Protein AF-A0A5C6UEQ5-F1 (afdb_monomer_lite)

Radius of gyration: 15.91 Å; chains: 1; bounding box: 35×48×36 Å

pLDDT: mean 75.98, std 19.44, range [30.33, 96.31]

Structure (mmCIF, N/CA/C/O backbone):
data_AF-A0A5C6UEQ5-F1
#
_entry.id   AF-A0A5C6UEQ5-F1
#
loop_
_atom_site.group_PDB
_atom_site.id
_atom_site.type_symbol
_atom_site.label_atom_id
_atom_site.label_alt_id
_atom_site.label_comp_id
_atom_site.label_asym_id
_atom_site.label_entity_id
_atom_site.label_seq_id
_atom_site.pdbx_PDB_ins_code
_atom_site.Cartn_x
_atom_site.Cartn_y
_atom_site.Cartn_z
_atom_site.occupancy
_atom_site.B_iso_or_equiv
_atom_site.auth_seq_id
_atom_site.auth_comp_id
_atom_site.auth_asym_id
_atom_site.auth_atom_id
_atom_site.pdbx_PDB_model_num
ATOM 1 N N . MET A 1 1 ? -0.862 21.320 -1.917 1.00 50.19 1 MET A N 1
ATOM 2 C CA . MET A 1 1 ? -2.286 20.929 -1.844 1.00 50.19 1 MET A CA 1
ATOM 3 C C . MET A 1 1 ? -2.268 19.505 -1.308 1.00 50.19 1 MET A C 1
ATOM 5 O O . MET A 1 1 ? -1.708 18.658 -1.981 1.00 50.19 1 MET A O 1
ATOM 9 N N . GLY A 1 2 ? -2.639 19.287 -0.043 1.00 57.28 2 GLY A N 1
ATOM 10 C CA . GLY A 1 2 ? -2.461 17.989 0.630 1.00 57.28 2 GLY A CA 1
ATOM 11 C C . GLY A 1 2 ? -3.634 17.038 0.393 1.00 57.28 2 GLY A C 1
ATOM 12 O O . GLY A 1 2 ? -4.676 17.464 -0.096 1.00 57.28 2 GLY A O 1
ATOM 13 N N . ILE A 1 3 ? -3.468 15.765 0.760 1.00 65.19 3 ILE A N 1
ATOM 14 C CA . ILE A 1 3 ? -4.585 14.816 0.848 1.00 65.19 3 ILE A CA 1
ATOM 15 C C . ILE A 1 3 ? -5.446 15.215 2.049 1.00 65.19 3 ILE A C 1
ATOM 17 O O . ILE A 1 3 ? -4.947 15.281 3.173 1.00 65.19 3 ILE A O 1
ATOM 21 N N . GLU A 1 4 ? -6.725 15.502 1.819 1.00 75.44 4 GLU A N 1
ATOM 22 C CA . GLU A 1 4 ? -7.653 15.823 2.903 1.00 75.44 4 GLU A CA 1
ATOM 23 C C . GLU A 1 4 ? -7.919 14.590 3.786 1.00 75.44 4 GLU A C 1
ATOM 25 O O . GLU A 1 4 ? -7.875 13.459 3.292 1.00 75.44 4 GLU A O 1
ATOM 30 N N . PRO A 1 5 ? -8.240 14.756 5.083 1.00 67.81 5 PRO A N 1
ATOM 31 C CA . PRO A 1 5 ? -8.475 13.629 5.990 1.00 67.81 5 PRO A CA 1
ATOM 32 C C . PRO A 1 5 ? -9.491 12.602 5.461 1.00 67.81 5 PRO A C 1
ATOM 34 O O . PRO A 1 5 ? -9.281 11.398 5.587 1.00 67.81 5 PRO A O 1
ATOM 37 N N . THR A 1 6 ? -10.541 13.065 4.780 1.00 81.81 6 THR A N 1
ATOM 38 C CA . THR A 1 6 ? -11.559 12.215 4.139 1.00 81.81 6 THR A CA 1
ATOM 39 C C . THR A 1 6 ? -11.002 11.394 2.973 1.00 81.81 6 THR A C 1
ATOM 41 O O . THR A 1 6 ? -11.412 10.256 2.754 1.00 81.81 6 THR A O 1
ATOM 44 N N . GLN A 1 7 ? -10.030 11.928 2.232 1.00 86.75 7 GLN A N 1
ATOM 45 C CA . GLN A 1 7 ? -9.358 11.211 1.150 1.00 86.75 7 GLN A CA 1
ATOM 46 C C . GLN A 1 7 ? -8.410 10.143 1.706 1.00 86.75 7 GLN A C 1
ATOM 48 O O . GLN A 1 7 ? -8.350 9.042 1.159 1.00 86.75 7 GLN A O 1
ATOM 53 N N . ALA A 1 8 ? -7.722 10.428 2.816 1.00 88.50 8 ALA A N 1
ATOM 54 C CA . ALA A 1 8 ? -6.860 9.453 3.478 1.00 88.50 8 ALA A CA 1
ATOM 55 C C . ALA A 1 8 ? -7.646 8.227 3.970 1.00 88.50 8 ALA A C 1
ATOM 57 O O . ALA A 1 8 ? -7.189 7.095 3.812 1.00 88.50 8 ALA A O 1
ATOM 58 N N . GLU A 1 9 ? -8.856 8.438 4.490 1.00 90.88 9 GLU A N 1
ATOM 59 C CA . GLU A 1 9 ? -9.758 7.361 4.913 1.00 90.88 9 GLU A CA 1
ATOM 60 C C . GLU A 1 9 ? -10.263 6.516 3.739 1.00 90.88 9 GLU A C 1
ATOM 62 O O . GLU A 1 9 ? -10.270 5.287 3.816 1.00 90.88 9 GLU A O 1
ATOM 67 N N . VAL A 1 10 ? -10.620 7.148 2.616 1.00 93.06 10 VAL A N 1
ATOM 68 C CA . VAL A 1 10 ? -11.019 6.417 1.404 1.00 93.06 10 VAL A CA 1
ATOM 69 C C . VAL A 1 10 ? -9.861 5.579 0.864 1.00 93.06 10 VAL A C 1
ATOM 71 O O . VAL A 1 10 ? -10.062 4.420 0.499 1.00 93.06 10 VAL A O 1
ATOM 74 N N . ILE A 1 11 ? -8.645 6.131 0.819 1.00 92.94 11 ILE A N 1
ATOM 75 C CA . ILE A 1 11 ? -7.459 5.389 0.373 1.00 92.94 11 ILE A CA 1
ATOM 76 C C . ILE A 1 11 ? -7.189 4.214 1.320 1.00 92.94 11 ILE A C 1
ATOM 78 O O . ILE A 1 11 ? -6.957 3.100 0.847 1.00 92.94 11 ILE A O 1
ATOM 82 N N . ALA A 1 12 ? -7.289 4.430 2.634 1.00 93.88 12 ALA A N 1
ATOM 83 C CA . ALA A 1 12 ? -7.135 3.382 3.635 1.00 93.88 12 ALA A CA 1
ATOM 84 C C . ALA A 1 12 ? -8.135 2.226 3.431 1.00 93.88 12 ALA A C 1
ATOM 86 O O . ALA A 1 12 ? -7.710 1.076 3.340 1.00 93.88 12 ALA A O 1
ATOM 87 N N . ASP A 1 13 ? -9.429 2.510 3.239 1.00 94.81 13 ASP A N 1
ATOM 88 C CA . ASP A 1 13 ? -10.445 1.476 2.969 1.00 94.81 13 ASP A CA 1
ATOM 89 C C . ASP A 1 13 ? -10.126 0.656 1.703 1.00 94.81 13 ASP A C 1
ATOM 91 O O . ASP A 1 13 ? -10.244 -0.576 1.675 1.00 94.81 13 ASP A O 1
ATOM 95 N N . ARG A 1 14 ? -9.673 1.322 0.633 1.00 95.06 14 ARG A N 1
ATOM 96 C CA . ARG A 1 14 ? -9.293 0.641 -0.616 1.00 95.06 14 ARG A CA 1
ATOM 97 C C . ARG A 1 14 ? -8.049 -0.225 -0.438 1.00 95.06 14 ARG A C 1
ATOM 99 O O . ARG A 1 14 ? -8.041 -1.362 -0.914 1.00 95.06 14 ARG A O 1
ATOM 106 N N . LEU A 1 15 ? -7.043 0.262 0.285 1.00 96.31 15 LEU A N 1
ATOM 107 C CA . LEU A 1 15 ? -5.875 -0.531 0.673 1.00 96.31 15 LEU A CA 1
ATOM 108 C C . LEU A 1 15 ? -6.281 -1.726 1.545 1.00 96.31 15 LEU A C 1
ATOM 110 O O . LEU A 1 15 ? -5.676 -2.790 1.431 1.00 96.31 15 LEU A O 1
ATOM 114 N N . GLY A 1 16 ? -7.335 -1.600 2.358 1.00 95.38 16 GLY A N 1
ATOM 115 C CA . GLY A 1 16 ? -7.812 -2.677 3.228 1.00 95.38 16 GLY A CA 1
ATOM 116 C C . GLY A 1 16 ? -8.331 -3.855 2.413 1.00 95.38 16 GLY A C 1
ATOM 117 O O . GLY A 1 16 ? -7.991 -5.013 2.664 1.00 95.38 16 GLY A O 1
ATOM 118 N N . LYS A 1 17 ? -9.078 -3.561 1.344 1.00 95.69 17 LYS A N 1
ATOM 119 C CA . LYS A 1 17 ? -9.551 -4.567 0.378 1.00 95.69 17 LYS A CA 1
ATOM 120 C C . LYS A 1 17 ? -8.390 -5.292 -0.306 1.00 95.69 17 LYS A C 1
ATOM 122 O O . LYS A 1 17 ? -8.443 -6.512 -0.473 1.00 95.69 17 LYS A O 1
ATOM 127 N N . LEU A 1 18 ? -7.333 -4.560 -0.662 1.00 95.38 18 LEU A N 1
ATOM 128 C CA . LEU A 1 18 ? -6.114 -5.139 -1.230 1.00 95.38 18 LEU A CA 1
ATOM 129 C C . LEU A 1 18 ? -5.394 -6.038 -0.221 1.00 95.38 18 LEU A C 1
ATOM 131 O O . LEU A 1 18 ? -5.062 -7.174 -0.555 1.00 95.38 18 LEU A O 1
ATOM 135 N N . PHE A 1 19 ? -5.225 -5.577 1.019 1.00 95.00 19 PHE A N 1
ATOM 136 C CA . PHE A 1 19 ? -4.623 -6.356 2.099 1.00 95.00 19 PHE A CA 1
ATOM 137 C C . PHE A 1 19 ? -5.339 -7.697 2.296 1.00 95.00 19 PHE A C 1
ATOM 139 O O . PHE A 1 19 ? -4.702 -8.752 2.238 1.00 95.00 19 PHE A O 1
ATOM 146 N N . HIS A 1 20 ? -6.665 -7.682 2.461 1.00 94.44 20 HIS A N 1
ATOM 147 C CA . HIS A 1 20 ? -7.436 -8.910 2.658 1.00 94.44 20 HIS A CA 1
ATOM 148 C C . HIS A 1 20 ? -7.286 -9.868 1.477 1.00 94.44 20 HIS A C 1
ATOM 150 O O . HIS A 1 20 ? -7.037 -11.057 1.675 1.00 94.44 20 HIS A O 1
ATOM 156 N N . ARG A 1 21 ? -7.348 -9.351 0.243 1.00 93.69 21 ARG A N 1
ATOM 157 C CA . ARG A 1 21 ? -7.152 -10.174 -0.952 1.00 93.69 21 ARG A CA 1
ATOM 158 C C . ARG A 1 21 ? -5.745 -10.774 -1.015 1.00 93.69 21 ARG A C 1
ATOM 160 O O . ARG A 1 21 ? -5.614 -11.946 -1.366 1.00 93.69 21 ARG A O 1
ATOM 167 N N . ALA A 1 22 ? -4.714 -10.008 -0.663 1.00 89.44 22 ALA A N 1
ATOM 168 C CA . ALA 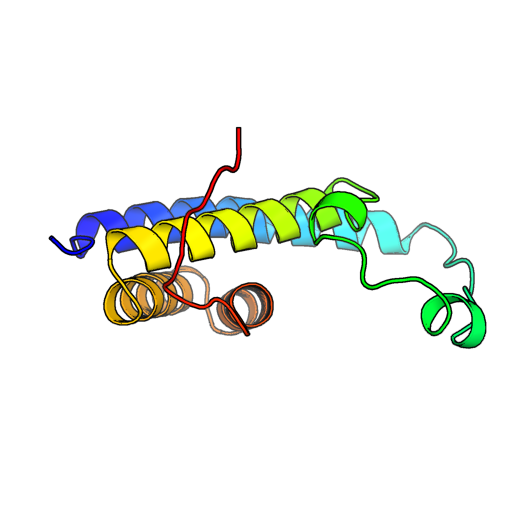A 1 22 ? -3.336 -10.488 -0.619 1.00 89.44 22 ALA A CA 1
ATOM 169 C C . ALA A 1 22 ? -3.156 -11.606 0.414 1.00 89.44 22 ALA A C 1
ATOM 171 O O . ALA A 1 22 ? -2.478 -12.587 0.119 1.00 89.44 22 ALA A O 1
ATOM 172 N N . MET A 1 23 ? -3.770 -11.488 1.595 1.00 91.75 23 MET A N 1
ATOM 173 C CA . MET A 1 23 ? -3.717 -12.539 2.616 1.00 91.75 23 MET A CA 1
ATOM 174 C C . MET A 1 23 ? -4.423 -13.812 2.137 1.00 91.75 23 MET A C 1
ATOM 176 O O . MET A 1 23 ? -3.807 -14.871 2.140 1.00 91.75 23 MET A O 1
ATOM 180 N N . THR A 1 24 ? -5.638 -13.706 1.581 1.00 92.56 24 THR A N 1
ATOM 181 C CA . THR A 1 24 ? -6.358 -14.867 1.024 1.00 92.56 24 THR A CA 1
ATOM 182 C C . THR A 1 24 ? -5.555 -15.597 -0.056 1.00 92.56 24 THR A C 1
ATOM 184 O O . THR A 1 24 ? -5.528 -16.823 -0.089 1.00 92.56 24 THR A O 1
ATOM 187 N N . LEU A 1 25 ? -4.890 -14.861 -0.953 1.00 88.06 25 LEU A N 1
ATOM 188 C CA . LEU A 1 25 ? -4.073 -15.466 -2.009 1.00 88.06 25 LEU A CA 1
ATOM 189 C C . LEU A 1 25 ? -2.813 -16.153 -1.466 1.00 88.06 25 LEU A C 1
ATOM 191 O O . LEU A 1 25 ? -2.365 -17.136 -2.050 1.00 88.06 25 LEU A O 1
ATOM 195 N N . ARG A 1 26 ? -2.232 -15.645 -0.375 1.00 84.75 26 ARG A N 1
ATOM 196 C CA . ARG A 1 26 ? -1.073 -16.266 0.283 1.00 84.75 26 ARG A CA 1
ATOM 197 C C . ARG A 1 26 ? -1.469 -17.536 1.023 1.00 84.75 26 ARG A C 1
ATOM 199 O O . ARG 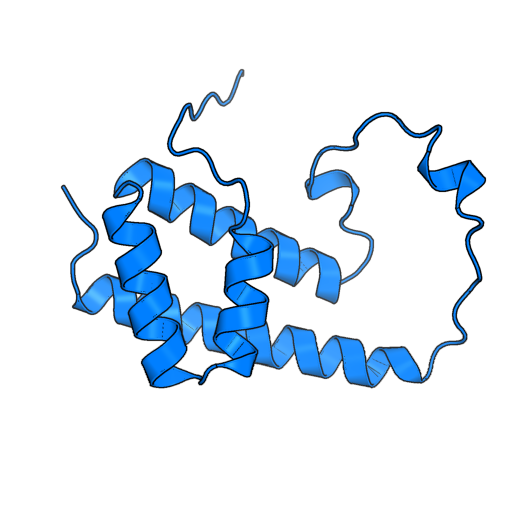A 1 26 ? -0.787 -18.541 0.863 1.00 84.75 26 ARG A O 1
ATOM 206 N N . ASP A 1 27 ? -2.592 -17.506 1.733 1.00 83.81 27 ASP A N 1
ATOM 207 C CA . ASP A 1 27 ? -3.133 -18.674 2.436 1.00 83.81 27 ASP A CA 1
ATOM 208 C C . ASP A 1 27 ? -3.535 -19.783 1.444 1.00 83.81 27 ASP A C 1
ATOM 210 O O . ASP A 1 27 ? -3.332 -20.967 1.697 1.00 83.81 27 ASP A O 1
ATOM 214 N N . ALA A 1 28 ? -4.022 -19.415 0.253 1.00 77.69 28 ALA A N 1
ATOM 215 C CA . ALA A 1 28 ? -4.285 -20.373 -0.824 1.00 77.69 28 ALA A CA 1
ATOM 216 C C . ALA A 1 28 ? -3.000 -20.958 -1.450 1.00 77.69 28 ALA A C 1
ATOM 218 O O . ALA A 1 28 ? -3.029 -22.041 -2.029 1.00 77.69 28 ALA A O 1
ATOM 219 N N . LYS A 1 29 ? -1.864 -20.253 -1.358 1.00 65.75 29 LYS A N 1
ATOM 220 C CA . LYS A 1 29 ? -0.571 -20.680 -1.917 1.00 65.75 29 LYS A CA 1
ATOM 221 C C . LYS A 1 29 ? 0.241 -21.574 -0.991 1.00 65.75 29 LYS A C 1
ATOM 223 O O . LYS A 1 29 ? 1.100 -22.295 -1.491 1.00 65.75 29 LYS A O 1
ATOM 228 N N . THR A 1 30 ? -0.015 -21.561 0.317 1.00 58.59 30 THR A N 1
ATOM 229 C CA . THR A 1 30 ? 0.637 -22.483 1.264 1.00 58.59 30 THR A CA 1
ATOM 230 C C . THR A 1 30 ? 0.353 -23.964 0.975 1.00 58.59 30 THR A C 1
ATOM 232 O O . THR A 1 30 ? 1.069 -24.813 1.493 1.00 58.59 30 THR A O 1
ATOM 235 N N . ASP A 1 31 ? -0.595 -24.268 0.081 1.00 51.88 31 ASP A N 1
ATOM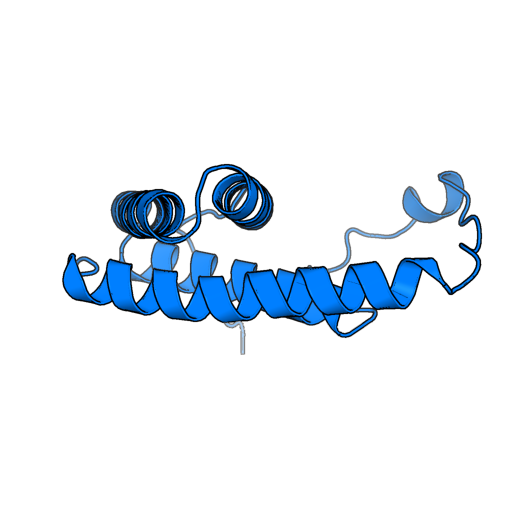 236 C CA . ASP A 1 31 ? -0.861 -25.613 -0.455 1.00 51.88 31 ASP A CA 1
ATOM 237 C C . ASP A 1 31 ? 0.013 -25.999 -1.672 1.00 51.88 31 ASP A C 1
ATOM 239 O O . ASP A 1 31 ? -0.085 -27.106 -2.197 1.00 51.88 31 ASP A O 1
ATOM 243 N N . THR A 1 32 ? 0.884 -25.103 -2.153 1.00 46.81 32 THR A N 1
ATOM 244 C CA . THR A 1 32 ? 1.806 -25.381 -3.269 1.00 46.81 32 THR A CA 1
ATOM 245 C C . THR A 1 32 ? 3.225 -25.607 -2.735 1.00 46.81 32 THR A C 1
ATOM 247 O O . THR A 1 32 ? 3.746 -24.735 -2.036 1.00 46.81 32 THR A O 1
ATOM 250 N N . PRO A 1 33 ? 3.902 -26.729 -3.055 1.00 38.25 33 PRO A N 1
ATOM 251 C CA . PRO A 1 33 ? 5.245 -26.995 -2.550 1.00 38.25 33 PRO A CA 1
ATOM 252 C C . PRO A 1 33 ? 6.217 -25.893 -2.986 1.00 38.25 33 PRO A C 1
ATOM 254 O O . PRO A 1 33 ? 6.399 -25.625 -4.176 1.00 38.25 33 PRO A O 1
ATOM 257 N N . LEU A 1 34 ? 6.849 -25.255 -1.999 1.00 45.66 34 LEU A N 1
ATOM 258 C CA . LEU A 1 34 ? 7.884 -24.247 -2.203 1.00 45.66 34 LEU A CA 1
ATOM 259 C C . LEU A 1 34 ? 9.060 -24.867 -2.971 1.00 45.66 34 LEU A C 1
ATOM 261 O O . LEU A 1 34 ? 9.777 -25.722 -2.451 1.00 45.66 34 LEU A O 1
ATOM 265 N N . ARG A 1 35 ? 9.298 -24.412 -4.205 1.00 47.12 35 ARG A N 1
ATOM 266 C CA . ARG A 1 35 ? 10.575 -24.657 -4.883 1.00 47.12 35 ARG A CA 1
ATOM 267 C C . ARG A 1 35 ? 11.645 -23.817 -4.191 1.00 47.12 35 ARG A C 1
ATOM 269 O O . ARG A 1 35 ? 11.583 -22.591 -4.213 1.00 47.12 35 ARG A O 1
ATOM 276 N N . VAL A 1 36 ? 12.619 -24.485 -3.581 1.00 41.56 36 VAL A N 1
ATOM 277 C CA . VAL A 1 36 ? 13.787 -23.846 -2.967 1.00 41.56 36 VAL A CA 1
ATOM 278 C C . VAL A 1 36 ? 14.649 -23.236 -4.074 1.00 41.56 36 VAL A C 1
ATOM 280 O O . VAL A 1 36 ? 15.408 -23.937 -4.741 1.00 41.56 36 VAL A O 1
ATOM 283 N N . VAL A 1 37 ? 14.515 -21.928 -4.284 1.00 49.22 37 VAL A N 1
ATOM 284 C CA . VAL A 1 37 ? 15.441 -21.146 -5.111 1.00 49.22 37 VAL A CA 1
ATOM 285 C C . VAL A 1 3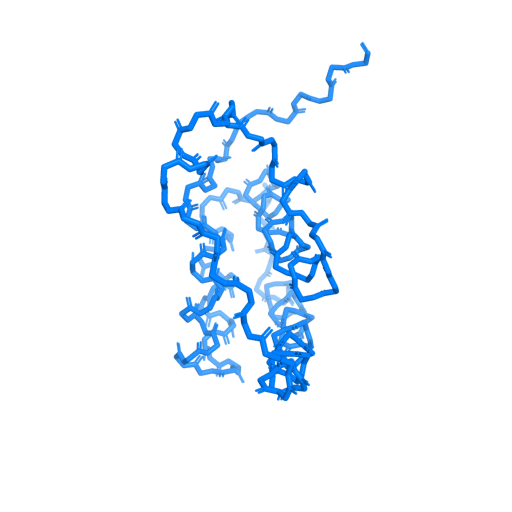7 ? 16.645 -20.798 -4.239 1.00 49.22 37 VAL A C 1
ATOM 287 O O . VAL A 1 37 ? 16.493 -20.201 -3.173 1.00 49.22 37 VAL A O 1
ATOM 290 N N . HIS A 1 38 ? 17.838 -21.222 -4.653 1.00 37.53 38 HIS A N 1
ATOM 291 C CA . HIS A 1 38 ? 19.066 -20.997 -3.894 1.00 37.53 38 HIS A CA 1
ATOM 292 C C . HIS A 1 38 ? 19.425 -19.502 -3.864 1.00 37.53 38 HIS A C 1
ATOM 294 O O . HIS A 1 38 ? 19.381 -18.815 -4.883 1.00 37.53 38 HIS A O 1
ATOM 300 N N . ALA A 1 39 ? 19.836 -19.002 -2.694 1.00 39.88 39 ALA A N 1
ATOM 301 C CA . ALA A 1 39 ? 20.183 -17.593 -2.468 1.00 39.88 39 ALA A CA 1
ATOM 302 C C . ALA A 1 39 ? 21.296 -17.062 -3.399 1.00 39.88 39 ALA A C 1
ATOM 304 O O . ALA A 1 39 ? 21.351 -15.866 -3.679 1.00 39.88 39 ALA A O 1
ATOM 305 N N . SER A 1 40 ? 22.148 -17.946 -3.928 1.00 38.25 40 SER A N 1
ATOM 306 C CA . SER A 1 40 ? 23.188 -17.617 -4.909 1.00 38.25 40 SER A CA 1
ATOM 307 C C . SER A 1 40 ? 22.634 -17.140 -6.259 1.00 38.25 40 SER A C 1
ATOM 309 O O . SER A 1 40 ? 23.263 -16.303 -6.900 1.00 38.25 40 SER A O 1
ATOM 311 N N . GLU A 1 41 ? 21.447 -17.595 -6.676 1.00 47.16 41 GLU A N 1
ATOM 312 C CA . GLU A 1 41 ? 20.808 -17.161 -7.930 1.00 47.16 41 GLU A CA 1
ATOM 313 C C . GLU A 1 41 ? 20.137 -15.784 -7.813 1.00 47.16 41 GLU A C 1
ATOM 315 O O . GLU A 1 41 ? 19.946 -15.095 -8.816 1.00 47.16 41 GLU A O 1
ATOM 320 N N . LEU A 1 42 ? 19.782 -15.364 -6.594 1.00 47.47 42 LEU A N 1
ATOM 321 C CA . LEU A 1 42 ? 19.164 -14.061 -6.327 1.00 47.47 42 LEU A CA 1
ATOM 322 C C . LEU A 1 42 ? 20.195 -12.925 -6.308 1.00 47.47 42 LEU A C 1
ATOM 324 O O . LEU A 1 42 ? 19.872 -11.810 -6.706 1.00 47.47 42 LEU A O 1
ATOM 328 N N . LEU A 1 43 ? 21.431 -13.215 -5.890 1.00 45.09 43 LEU A N 1
ATOM 329 C CA . LEU A 1 43 ? 22.511 -12.231 -5.743 1.00 45.09 43 LEU A CA 1
ATOM 330 C C . LEU A 1 43 ? 23.194 -11.845 -7.067 1.00 45.09 43 LEU A C 1
ATOM 332 O O . LEU A 1 43 ? 23.866 -10.821 -7.119 1.00 45.09 43 LEU A O 1
ATOM 336 N N . GLN A 1 44 ? 23.024 -12.634 -8.135 1.00 46.94 44 GLN A N 1
ATOM 337 C CA . GLN A 1 44 ? 23.597 -12.345 -9.461 1.00 46.94 44 GLN A CA 1
ATOM 338 C C . GLN A 1 44 ? 22.628 -11.643 -10.418 1.00 46.94 44 GLN A C 1
ATOM 340 O O . GLN A 1 44 ? 22.994 -11.325 -11.551 1.00 46.94 44 GLN A O 1
ATOM 345 N N . ARG A 1 45 ? 21.379 -11.411 -10.004 1.00 46.22 45 ARG A N 1
ATOM 346 C CA . ARG A 1 45 ? 20.405 -10.735 -10.859 1.00 46.22 45 ARG A CA 1
ATOM 347 C C . ARG A 1 45 ? 20.576 -9.222 -10.716 1.00 46.22 45 ARG A C 1
ATOM 349 O O . ARG A 1 45 ? 20.625 -8.742 -9.584 1.00 46.22 45 ARG A O 1
ATOM 356 N N . PRO A 1 46 ? 20.638 -8.460 -11.825 1.00 45.88 46 PRO A N 1
ATOM 357 C CA . PRO A 1 46 ? 20.540 -7.007 -11.743 1.00 45.88 46 PRO A CA 1
ATOM 358 C C . PRO A 1 46 ? 19.280 -6.650 -10.952 1.00 45.88 46 PRO A C 1
ATOM 360 O O . PRO A 1 46 ? 18.289 -7.385 -11.030 1.00 45.88 46 PRO A O 1
ATOM 363 N N . MET A 1 47 ? 19.327 -5.568 -10.163 1.00 48.00 47 MET A N 1
ATOM 364 C CA . MET A 1 47 ? 18.155 -5.063 -9.443 1.00 48.00 47 MET A CA 1
ATOM 365 C C . MET A 1 47 ? 17.027 -4.841 -10.448 1.00 48.00 47 MET A C 1
ATOM 367 O O . MET A 1 47 ? 16.987 -3.839 -11.155 1.00 48.00 47 MET A O 1
ATOM 371 N N . ARG A 1 48 ? 16.135 -5.824 -10.526 1.00 54.88 48 ARG A N 1
ATOM 372 C CA . ARG A 1 48 ? 14.933 -5.771 -11.337 1.00 54.88 48 ARG A CA 1
ATOM 373 C C . ARG A 1 48 ? 14.062 -4.640 -10.816 1.00 54.88 48 ARG A C 1
ATOM 375 O O . ARG A 1 48 ? 13.936 -4.458 -9.599 1.00 54.88 48 ARG A O 1
ATOM 382 N N . SER A 1 49 ? 13.451 -3.902 -11.732 1.00 66.69 49 SER A N 1
ATOM 383 C CA . SER A 1 49 ? 12.388 -2.960 -11.393 1.00 66.69 49 SER A CA 1
ATOM 384 C C . SER A 1 49 ? 11.321 -3.673 -10.544 1.00 66.69 49 SER A C 1
ATOM 386 O O . SER A 1 49 ? 11.133 -4.889 -10.641 1.00 66.69 49 SER A O 1
ATOM 388 N N . ARG A 1 50 ? 10.603 -2.949 -9.672 1.00 69.38 50 ARG A N 1
ATOM 389 C CA . ARG A 1 50 ? 9.580 -3.577 -8.809 1.00 69.38 50 ARG A CA 1
ATOM 390 C C . ARG A 1 50 ? 8.493 -4.307 -9.622 1.00 69.38 50 ARG A C 1
ATOM 392 O O . ARG A 1 50 ? 7.968 -5.302 -9.134 1.00 69.38 50 ARG A O 1
ATOM 399 N N . LEU A 1 51 ? 8.216 -3.866 -10.854 1.00 74.88 51 LEU A N 1
ATOM 400 C CA . LEU A 1 51 ? 7.284 -4.521 -11.778 1.00 74.88 51 LEU A CA 1
ATOM 401 C C . LEU A 1 51 ? 7.789 -5.895 -12.252 1.00 74.88 51 LEU A C 1
ATOM 403 O O . LEU A 1 51 ? 7.029 -6.853 -12.295 1.00 74.88 51 LEU A O 1
ATOM 407 N N . GLU A 1 52 ? 9.084 -6.029 -12.530 1.00 70.50 52 GLU A N 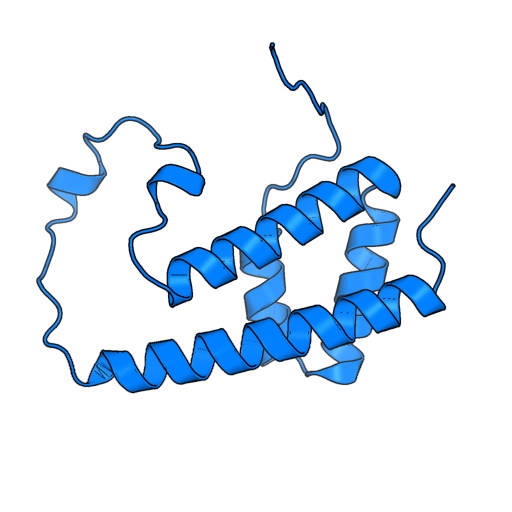1
ATOM 408 C CA . GLU A 1 52 ? 9.719 -7.297 -12.930 1.00 70.50 52 GLU A CA 1
ATOM 409 C C . GLU A 1 52 ? 9.820 -8.330 -11.787 1.00 70.50 52 GLU A C 1
ATOM 411 O O . GLU A 1 52 ? 10.349 -9.428 -11.983 1.00 70.50 52 GLU A O 1
ATOM 416 N N . ARG A 1 53 ? 9.355 -7.974 -10.582 1.00 70.88 53 ARG A N 1
ATOM 417 C CA . ARG A 1 53 ? 9.186 -8.873 -9.428 1.00 70.88 53 ARG A CA 1
ATOM 418 C C . ARG A 1 53 ? 7.735 -9.343 -9.253 1.00 70.88 53 ARG A C 1
ATOM 420 O O . ARG A 1 53 ? 7.435 -10.012 -8.265 1.00 70.88 53 ARG A O 1
ATOM 427 N N . VAL A 1 54 ? 6.831 -8.949 -10.153 1.00 81.69 54 VAL A N 1
ATOM 428 C CA . VAL A 1 54 ? 5.442 -9.412 -10.159 1.00 81.69 54 VAL A CA 1
ATOM 429 C C . VAL A 1 54 ? 5.376 -10.758 -10.873 1.00 81.69 54 VAL A C 1
ATOM 431 O O . VAL A 1 54 ? 5.286 -10.831 -12.094 1.00 81.69 54 VAL A O 1
ATOM 434 N N . ASP A 1 55 ? 5.408 -11.827 -10.084 1.00 84.19 55 ASP A N 1
ATOM 435 C CA . ASP A 1 55 ? 5.399 -13.213 -10.567 1.00 84.19 55 ASP A CA 1
ATOM 436 C C . ASP A 1 55 ? 4.026 -13.888 -10.378 1.00 84.19 55 ASP A C 1
ATOM 438 O O . ASP A 1 55 ? 3.767 -14.982 -10.879 1.00 84.19 55 ASP A O 1
ATOM 442 N N . ASP A 1 56 ? 3.130 -13.254 -9.618 1.00 81.88 56 ASP A N 1
ATOM 443 C CA . ASP A 1 56 ? 1.813 -13.780 -9.274 1.00 81.88 56 ASP A CA 1
ATOM 444 C C . ASP A 1 56 ? 0.827 -12.687 -8.818 1.00 81.88 56 ASP A C 1
ATOM 446 O O . ASP A 1 56 ? 1.181 -11.524 -8.623 1.00 81.88 56 ASP A O 1
ATOM 450 N N . ALA A 1 57 ? -0.429 -13.070 -8.576 1.00 86.69 57 ALA A N 1
ATOM 451 C CA . ALA A 1 57 ? -1.465 -12.141 -8.131 1.00 86.69 57 ALA A CA 1
ATOM 452 C C . ALA A 1 57 ? -1.178 -11.467 -6.770 1.00 86.69 57 ALA A C 1
ATOM 454 O O . ALA A 1 57 ? -1.558 -10.314 -6.579 1.00 86.69 57 ALA A O 1
ATOM 455 N N . ALA A 1 58 ? -0.520 -12.142 -5.821 1.00 86.56 58 ALA A N 1
ATOM 456 C CA . ALA A 1 58 ? -0.224 -11.565 -4.506 1.00 86.56 58 ALA A CA 1
ATOM 457 C C . ALA A 1 58 ? 0.899 -10.517 -4.593 1.00 86.56 58 ALA A C 1
ATOM 459 O O . ALA A 1 58 ? 0.768 -9.428 -4.036 1.00 86.56 58 ALA A O 1
ATOM 460 N N . SER A 1 59 ? 1.960 -10.812 -5.345 1.00 83.81 59 SER A N 1
ATOM 461 C CA . SER A 1 59 ? 3.031 -9.867 -5.680 1.00 83.81 59 SER A CA 1
ATOM 462 C C . SER A 1 59 ? 2.520 -8.686 -6.516 1.00 83.81 59 SER A C 1
ATOM 464 O O . SER A 1 59 ? 2.960 -7.558 -6.309 1.00 83.81 59 SER A O 1
ATOM 466 N N . GLY A 1 60 ? 1.518 -8.897 -7.378 1.00 85.69 60 GLY A N 1
ATOM 467 C CA . GLY A 1 60 ? 0.844 -7.817 -8.104 1.00 85.69 60 GLY A CA 1
ATOM 468 C C . GLY A 1 60 ? 0.058 -6.875 -7.187 1.00 85.69 60 GLY A C 1
ATOM 469 O O . GLY A 1 60 ? 0.103 -5.660 -7.364 1.00 85.69 60 GLY A O 1
ATOM 470 N N . ILE A 1 61 ? -0.610 -7.406 -6.156 1.00 92.00 61 ILE A N 1
ATOM 471 C CA . ILE A 1 61 ? -1.287 -6.578 -5.143 1.00 92.00 61 ILE A CA 1
ATOM 472 C C . ILE A 1 61 ? -0.276 -5.800 -4.299 1.00 92.00 61 ILE A C 1
ATOM 474 O O . ILE A 1 61 ? -0.489 -4.622 -4.017 1.00 92.00 61 ILE A O 1
ATOM 478 N N . ASP A 1 62 ? 0.832 -6.435 -3.919 1.00 87.88 62 ASP A N 1
ATOM 479 C CA . ASP A 1 62 ? 1.914 -5.763 -3.201 1.00 87.88 62 ASP A CA 1
ATOM 480 C C . ASP A 1 62 ? 2.489 -4.593 -4.017 1.00 87.88 62 ASP A C 1
ATOM 482 O O . ASP A 1 62 ? 2.744 -3.518 -3.470 1.00 87.88 62 ASP A O 1
ATOM 486 N N . TYR A 1 63 ? 2.663 -4.793 -5.327 1.00 85.12 63 TYR A N 1
ATOM 487 C CA . TYR A 1 63 ? 3.101 -3.755 -6.256 1.00 85.12 63 TYR A CA 1
ATOM 488 C C . TYR A 1 63 ? 2.074 -2.619 -6.376 1.00 85.12 63 TYR A C 1
ATOM 490 O O . TYR A 1 63 ? 2.448 -1.450 -6.309 1.00 85.12 63 TYR A O 1
ATOM 498 N N . ALA A 1 64 ? 0.778 -2.937 -6.458 1.00 90.56 64 ALA A N 1
ATOM 499 C CA . ALA A 1 64 ? -0.284 -1.931 -6.485 1.00 90.56 64 ALA A CA 1
ATOM 500 C C . ALA A 1 64 ? -0.319 -1.077 -5.203 1.00 90.56 64 ALA A C 1
ATOM 502 O O . ALA A 1 64 ? -0.440 0.143 -5.282 1.00 90.56 64 ALA A O 1
ATOM 503 N N . ALA A 1 65 ? -0.169 -1.691 -4.023 1.00 91.38 65 ALA A N 1
ATOM 504 C CA . ALA A 1 65 ? -0.102 -0.958 -2.754 1.00 91.38 65 ALA A CA 1
ATOM 505 C C . ALA A 1 65 ? 1.103 -0.004 -2.704 1.00 91.38 65 ALA A C 1
ATOM 507 O O . ALA A 1 65 ? 0.990 1.112 -2.192 1.00 91.38 65 ALA A O 1
ATOM 508 N N . TRP A 1 66 ? 2.242 -0.422 -3.263 1.00 89.19 66 TRP A N 1
ATOM 509 C CA . TRP A 1 66 ? 3.408 0.445 -3.401 1.00 89.19 66 TRP A CA 1
ATOM 510 C C . TRP A 1 66 ? 3.151 1.626 -4.347 1.00 89.19 66 TRP A C 1
ATOM 512 O O . TRP A 1 66 ? 3.394 2.758 -3.944 1.00 89.19 66 TRP A O 1
ATOM 522 N N . LEU A 1 67 ? 2.594 1.386 -5.542 1.00 88.12 67 LEU A N 1
ATOM 523 C CA . LEU A 1 67 ? 2.253 2.445 -6.506 1.00 88.12 67 LEU A CA 1
ATOM 524 C C . LEU A 1 67 ? 1.278 3.479 -5.928 1.00 88.12 67 LEU A C 1
ATOM 526 O O . LEU A 1 67 ? 1.408 4.675 -6.185 1.00 88.12 67 LEU A O 1
ATOM 530 N N . ILE A 1 68 ? 0.304 3.032 -5.131 1.00 91.31 68 ILE A N 1
ATOM 531 C CA . ILE A 1 68 ? -0.602 3.935 -4.411 1.00 91.31 68 ILE A CA 1
ATOM 532 C C . ILE A 1 68 ? 0.198 4.820 -3.450 1.00 91.31 68 ILE A C 1
ATOM 534 O O . ILE A 1 68 ? -0.011 6.030 -3.431 1.00 91.31 68 ILE A O 1
ATOM 538 N N . GLY A 1 69 ? 1.128 4.239 -2.688 1.00 88.62 69 GLY A N 1
ATOM 539 C CA . GLY A 1 69 ? 2.007 4.995 -1.795 1.00 88.62 69 GLY A CA 1
ATOM 540 C C . GLY A 1 69 ? 2.856 6.021 -2.541 1.00 88.62 69 GLY A C 1
ATOM 541 O O . GLY A 1 69 ? 2.922 7.174 -2.132 1.00 88.62 69 GLY A O 1
ATOM 542 N N . GLU A 1 70 ? 3.453 5.634 -3.668 1.00 86.19 70 GLU A N 1
ATOM 543 C CA . GLU A 1 70 ? 4.256 6.536 -4.498 1.00 86.19 70 GLU A CA 1
ATOM 544 C C . GLU A 1 70 ? 3.404 7.698 -5.019 1.00 86.19 70 GLU A C 1
ATOM 546 O O . GLU A 1 70 ? 3.784 8.859 -4.897 1.00 86.19 70 GLU A O 1
ATOM 551 N N . THR A 1 71 ? 2.193 7.402 -5.494 1.00 87.19 71 THR A N 1
ATOM 552 C CA . THR A 1 71 ? 1.234 8.419 -5.945 1.00 87.19 71 THR A CA 1
ATOM 553 C C . THR A 1 71 ? 0.873 9.392 -4.818 1.00 87.19 71 THR A C 1
ATOM 555 O O . THR A 1 71 ? 0.855 10.606 -5.020 1.00 87.19 71 THR A O 1
ATOM 558 N N . VAL A 1 72 ? 0.615 8.876 -3.612 1.00 88.56 72 VAL A N 1
ATOM 559 C CA . VAL A 1 72 ? 0.328 9.690 -2.422 1.00 88.56 72 VAL A CA 1
ATOM 560 C C . VAL A 1 72 ? 1.518 10.582 -2.064 1.00 88.56 72 VAL A C 1
ATOM 562 O O . VAL A 1 72 ? 1.322 11.769 -1.805 1.00 88.56 72 VAL A O 1
ATOM 565 N N . ALA A 1 73 ? 2.737 10.042 -2.094 1.00 84.69 73 ALA A N 1
ATOM 566 C CA . ALA A 1 73 ? 3.963 10.780 -1.805 1.00 84.69 73 ALA A CA 1
ATOM 567 C C . ALA A 1 73 ? 4.218 11.897 -2.827 1.00 84.69 73 ALA A C 1
ATOM 569 O O . ALA A 1 73 ? 4.555 13.013 -2.448 1.00 84.69 73 ALA A O 1
ATOM 570 N N . VAL A 1 74 ? 4.001 11.632 -4.118 1.00 84.06 74 VAL A N 1
ATOM 571 C CA . VAL A 1 74 ? 4.175 12.626 -5.189 1.00 84.06 74 VAL A CA 1
ATOM 572 C C . VAL A 1 74 ? 3.172 13.774 -5.063 1.00 84.06 74 VAL A C 1
ATOM 574 O O . VAL A 1 74 ? 3.536 14.932 -5.250 1.00 84.06 74 VAL A O 1
ATOM 577 N N . ILE A 1 75 ? 1.910 13.477 -4.740 1.00 84.06 75 ILE A N 1
ATOM 578 C CA . ILE A 1 75 ? 0.850 14.496 -4.670 1.00 84.06 75 ILE A CA 1
ATOM 579 C C . ILE A 1 75 ? 0.902 15.273 -3.349 1.00 84.06 75 ILE A C 1
ATOM 581 O O . ILE A 1 75 ? 0.738 16.494 -3.336 1.00 84.06 75 ILE A O 1
ATOM 585 N N . GLY A 1 76 ? 1.077 14.567 -2.231 1.00 83.00 76 GLY A N 1
ATOM 586 C CA . GLY A 1 76 ? 0.878 15.106 -0.885 1.00 83.00 76 GLY A CA 1
ATOM 587 C C . GLY A 1 76 ? 2.111 15.088 0.020 1.00 83.00 76 GLY A C 1
ATOM 588 O O . GLY A 1 76 ? 2.028 15.603 1.137 1.00 83.00 76 GLY A O 1
ATOM 589 N N . GLY A 1 77 ? 3.232 14.524 -0.434 1.00 85.06 77 GLY A N 1
ATOM 590 C CA . GLY A 1 77 ? 4.458 14.369 0.349 1.00 85.06 77 GLY A CA 1
ATOM 591 C C . GLY A 1 77 ? 4.337 13.372 1.503 1.00 85.06 77 GLY A C 1
ATOM 592 O O . GLY A 1 77 ? 3.309 12.716 1.705 1.00 85.06 77 GLY A O 1
ATOM 593 N N . ASP A 1 78 ? 5.390 13.309 2.314 1.00 84.69 78 ASP A N 1
ATOM 594 C CA . ASP A 1 78 ? 5.469 12.449 3.501 1.00 84.69 78 ASP A CA 1
ATOM 595 C C . ASP A 1 78 ? 4.306 12.646 4.496 1.00 84.69 78 ASP A C 1
ATOM 597 O O . ASP A 1 78 ? 3.788 11.647 5.005 1.00 84.69 78 ASP A O 1
ATOM 601 N N . PRO A 1 79 ? 3.802 13.875 4.758 1.00 87.44 79 PRO A N 1
ATOM 602 C CA . PRO A 1 79 ? 2.656 14.052 5.649 1.00 87.44 79 PRO A CA 1
ATOM 603 C C . PRO A 1 79 ? 1.397 13.321 5.165 1.00 87.44 79 PRO A C 1
ATOM 605 O O . PRO A 1 79 ? 0.635 12.804 5.982 1.00 87.44 79 PRO A O 1
ATOM 608 N N . ALA A 1 80 ? 1.181 13.241 3.847 1.00 87.94 80 ALA A N 1
ATOM 609 C CA . ALA A 1 80 ? 0.047 12.519 3.284 1.00 87.94 80 ALA A CA 1
ATOM 610 C C . ALA A 1 80 ? 0.214 11.001 3.426 1.00 87.94 80 ALA A C 1
ATOM 612 O O . ALA A 1 80 ? -0.742 10.327 3.812 1.00 87.94 80 ALA A O 1
ATOM 613 N N . LEU A 1 81 ? 1.424 10.470 3.200 1.00 87.88 81 LEU A N 1
ATOM 614 C CA . LEU A 1 81 ? 1.734 9.059 3.459 1.00 87.88 81 LEU A CA 1
ATOM 615 C C . LEU A 1 81 ? 1.453 8.688 4.919 1.00 87.88 81 LEU A C 1
ATOM 617 O O . LEU A 1 81 ? 0.742 7.718 5.181 1.00 87.88 81 LEU A O 1
ATOM 621 N N . HIS A 1 82 ? 1.931 9.493 5.871 1.00 89.44 82 HIS A N 1
ATOM 622 C CA . HIS A 1 82 ? 1.664 9.273 7.294 1.00 89.44 82 HIS A CA 1
ATOM 623 C C . HIS A 1 82 ? 0.174 9.379 7.640 1.00 89.44 82 HIS A C 1
ATOM 625 O O . HIS A 1 82 ? -0.327 8.586 8.437 1.00 89.44 82 HIS A O 1
ATOM 631 N N . GLY A 1 83 ? -0.554 10.313 7.022 1.00 92.06 83 GLY A N 1
ATOM 632 C CA . GLY A 1 83 ? -1.999 10.448 7.196 1.00 92.06 83 GLY A CA 1
ATOM 633 C C . GLY A 1 83 ? -2.764 9.198 6.755 1.00 92.06 83 GLY A C 1
ATOM 634 O O . GLY A 1 83 ? -3.603 8.694 7.506 1.00 92.06 83 GLY A O 1
ATOM 635 N N . VAL A 1 84 ? -2.439 8.656 5.575 1.00 93.88 84 VAL A N 1
ATOM 636 C CA . VAL A 1 84 ? -3.043 7.408 5.083 1.00 93.88 84 VAL A CA 1
ATOM 637 C C . VAL A 1 84 ? -2.625 6.227 5.954 1.00 93.88 84 VAL A C 1
ATOM 639 O O . VAL A 1 84 ? -3.477 5.419 6.313 1.00 93.88 84 VAL A O 1
ATOM 642 N N . PHE A 1 85 ? -1.352 6.139 6.348 1.00 92.75 85 PHE A N 1
ATOM 643 C CA . PHE A 1 85 ? -0.865 5.074 7.225 1.00 92.75 85 PHE A CA 1
ATOM 644 C C . PHE A 1 85 ? -1.630 5.039 8.552 1.00 92.75 85 PHE A C 1
ATOM 646 O O . PHE A 1 85 ? -2.139 3.996 8.958 1.00 92.75 85 PHE A O 1
ATOM 653 N N . ALA A 1 86 ? -1.784 6.198 9.196 1.00 92.81 86 ALA A N 1
ATOM 654 C CA . ALA A 1 86 ? -2.513 6.318 10.450 1.00 92.81 86 ALA A CA 1
ATOM 655 C C . ALA A 1 86 ? -4.005 5.986 10.284 1.00 92.81 86 ALA A C 1
ATOM 657 O O . ALA A 1 86 ? -4.587 5.326 11.144 1.00 92.81 86 ALA A O 1
ATOM 658 N N . ALA A 1 87 ? -4.641 6.419 9.188 1.00 94.75 87 ALA A N 1
ATOM 659 C CA . ALA A 1 87 ? -6.025 6.050 8.883 1.00 94.75 87 ALA A CA 1
ATOM 660 C C . ALA A 1 87 ? -6.174 4.534 8.678 1.00 94.75 87 ALA A C 1
ATOM 662 O O . ALA A 1 87 ? -7.108 3.920 9.194 1.00 94.75 87 ALA A O 1
ATOM 663 N N . PHE A 1 88 ? -5.215 3.926 7.986 1.00 95.50 88 PHE A N 1
ATOM 664 C CA . PHE A 1 88 ? -5.177 2.498 7.722 1.00 95.50 88 PHE A CA 1
ATOM 665 C C . PHE A 1 88 ? -4.990 1.666 8.992 1.00 95.50 88 PHE A C 1
ATOM 667 O O . PHE A 1 88 ? -5.726 0.703 9.204 1.00 95.50 88 PHE A O 1
ATOM 674 N N . GLU A 1 89 ? -4.066 2.054 9.873 1.00 94.75 89 GLU A N 1
ATOM 675 C CA . GLU A 1 89 ? -3.880 1.388 11.162 1.00 94.75 89 GLU A CA 1
ATOM 676 C C . GLU A 1 89 ? -5.130 1.485 12.045 1.00 94.75 89 GLU A C 1
ATOM 678 O O . GLU A 1 89 ? -5.544 0.477 12.617 1.00 94.75 89 GLU A O 1
ATOM 683 N N . ARG A 1 90 ? -5.789 2.653 12.098 1.00 95.06 90 ARG A N 1
ATOM 684 C CA . ARG A 1 90 ? -7.056 2.810 12.834 1.00 95.06 90 ARG A CA 1
ATOM 685 C C . ARG A 1 90 ? -8.159 1.890 12.308 1.00 95.06 90 ARG A C 1
ATOM 687 O O . ARG A 1 90 ? -8.918 1.351 13.107 1.00 95.06 90 ARG A O 1
ATOM 694 N N . ALA A 1 91 ? -8.265 1.728 10.990 1.00 94.12 91 ALA A N 1
ATOM 695 C CA . ALA A 1 91 ? -9.345 0.969 10.359 1.00 94.12 91 ALA A CA 1
ATOM 696 C C . ALA A 1 91 ? -9.096 -0.550 10.315 1.00 94.12 91 ALA A C 1
ATOM 698 O O . ALA A 1 91 ? -10.044 -1.330 10.397 1.00 94.12 91 ALA A O 1
ATOM 699 N N . HIS A 1 92 ? -7.838 -0.980 10.175 1.00 93.31 92 HIS A N 1
ATOM 700 C CA . HIS A 1 92 ? -7.489 -2.375 9.869 1.00 93.31 92 HIS A CA 1
ATOM 701 C C . HIS A 1 92 ? -6.510 -3.017 10.868 1.00 93.31 92 HIS A C 1
ATOM 703 O O . HIS A 1 92 ? -6.230 -4.215 10.775 1.00 93.31 92 HIS A O 1
ATOM 709 N N . GLY A 1 93 ? -6.017 -2.253 11.846 1.00 92.81 93 GLY A N 1
ATOM 710 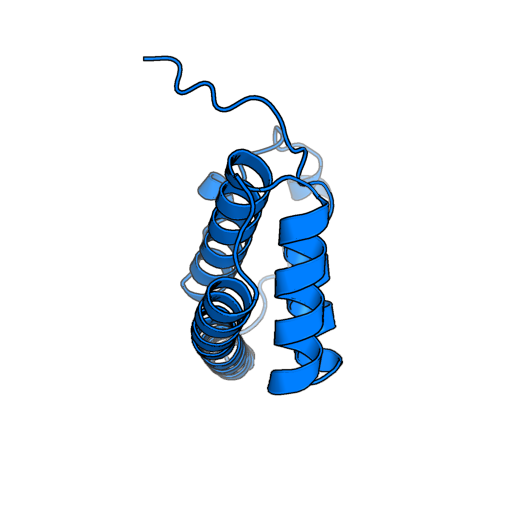C CA . GLY A 1 93 ? -5.149 -2.723 12.923 1.00 92.81 93 GLY A CA 1
ATOM 711 C C . GLY A 1 93 ? -3.678 -2.916 12.537 1.00 92.81 93 GLY A C 1
ATOM 712 O O . GLY A 1 93 ? -3.285 -2.891 11.369 1.00 92.81 93 GLY A O 1
ATOM 713 N N . THR A 1 94 ? -2.851 -3.167 13.555 1.00 89.88 94 THR A N 1
ATOM 714 C CA . THR A 1 94 ? -1.379 -3.140 13.470 1.00 89.88 94 THR A CA 1
ATOM 715 C C . THR A 1 94 ? -0.777 -4.179 12.518 1.00 89.88 94 THR A C 1
ATOM 717 O O . THR A 1 94 ? 0.248 -3.936 11.882 1.00 89.88 94 THR A O 1
ATOM 720 N N . ARG A 1 95 ? -1.402 -5.357 12.363 1.00 84.69 95 ARG A N 1
ATOM 721 C CA . ARG A 1 95 ? -0.914 -6.374 11.410 1.00 84.69 95 ARG A CA 1
ATOM 722 C C . ARG A 1 95 ? -1.045 -5.887 9.970 1.00 84.69 95 ARG A C 1
ATOM 724 O O . ARG A 1 95 ? -0.128 -6.083 9.174 1.00 84.69 95 ARG A O 1
ATOM 731 N N . ALA A 1 96 ? -2.187 -5.291 9.636 1.00 86.19 96 ALA A N 1
ATOM 732 C CA . ALA A 1 96 ? -2.395 -4.737 8.313 1.00 86.19 96 ALA A CA 1
ATOM 733 C C . ALA A 1 96 ? -1.421 -3.577 8.097 1.00 86.19 96 ALA A C 1
ATOM 735 O O . ALA A 1 96 ? -0.735 -3.552 7.075 1.00 86.19 96 ALA A O 1
ATOM 736 N N . SER A 1 97 ? -1.322 -2.642 9.050 1.00 86.00 97 SER A N 1
ATOM 737 C CA . SER A 1 97 ? -0.434 -1.483 8.906 1.00 86.00 97 SER A CA 1
ATOM 738 C C . SER A 1 97 ? 1.027 -1.897 8.740 1.00 86.00 97 SER A C 1
ATOM 740 O O . SER A 1 97 ? 1.699 -1.374 7.864 1.00 86.00 97 SER A O 1
ATOM 742 N N . SER A 1 98 ? 1.488 -2.936 9.437 1.00 86.88 98 SER A N 1
ATOM 743 C CA . SER A 1 98 ? 2.835 -3.495 9.242 1.00 86.88 98 SER A CA 1
ATOM 744 C C . SER A 1 98 ? 3.066 -4.030 7.819 1.00 86.88 98 SER A C 1
ATOM 746 O O . SER A 1 98 ? 4.149 -3.869 7.257 1.00 86.88 98 SER A O 1
ATOM 748 N N . TRP A 1 99 ? 2.052 -4.658 7.202 1.00 89.88 99 TRP A N 1
ATOM 749 C CA . TRP A 1 99 ? 2.132 -5.052 5.789 1.00 89.88 99 TRP A CA 1
ATOM 750 C C . TRP A 1 99 ? 2.254 -3.827 4.881 1.00 89.88 99 TRP A C 1
ATOM 752 O O . TRP A 1 99 ? 3.059 -3.857 3.951 1.00 89.88 99 TRP A O 1
ATOM 762 N N . LEU A 1 100 ? 1.491 -2.765 5.154 1.00 90.50 100 LEU A N 1
ATOM 763 C CA . LEU A 1 100 ? 1.505 -1.535 4.364 1.00 90.50 100 LEU A CA 1
ATOM 764 C C . LEU A 1 100 ? 2.839 -0.780 4.492 1.00 90.50 100 LEU A C 1
ATOM 766 O O . LEU A 1 100 ? 3.407 -0.386 3.475 1.00 90.50 100 LEU A O 1
ATOM 770 N N . ASP A 1 101 ? 3.373 -0.662 5.710 1.00 85.06 101 ASP A N 1
ATOM 771 C CA . ASP A 1 101 ? 4.662 -0.021 6.007 1.00 85.06 101 ASP A CA 1
ATOM 772 C C . ASP A 1 101 ? 5.793 -0.660 5.199 1.00 85.06 101 ASP A C 1
ATOM 774 O O . ASP A 1 101 ? 6.537 0.010 4.488 1.00 85.06 101 ASP A O 1
ATOM 778 N N . HIS A 1 102 ? 5.848 -1.996 5.188 1.00 81.88 102 HIS A N 1
ATOM 779 C CA . HIS A 1 102 ? 6.838 -2.726 4.402 1.00 81.88 102 HIS A CA 1
ATOM 780 C C . HIS A 1 102 ? 6.777 -2.394 2.901 1.00 81.88 102 HIS A C 1
ATOM 782 O O . HIS A 1 102 ? 7.806 -2.411 2.224 1.00 81.88 102 HIS A O 1
ATOM 788 N N . ARG A 1 103 ? 5.586 -2.096 2.357 1.00 87.00 103 ARG A N 1
ATOM 789 C CA . ARG A 1 103 ? 5.448 -1.686 0.951 1.00 87.00 103 ARG A CA 1
ATOM 790 C C . ARG A 1 103 ? 5.973 -0.289 0.734 1.00 87.00 103 ARG A C 1
ATOM 792 O O . ARG A 1 103 ? 6.651 -0.074 -0.268 1.00 87.00 103 ARG A O 1
ATOM 799 N N . TRP A 1 104 ? 5.671 0.621 1.646 1.00 86.31 104 TRP A N 1
ATOM 800 C CA . TRP A 1 104 ? 6.022 2.030 1.523 1.00 86.31 104 TRP A CA 1
ATOM 801 C C . TRP A 1 104 ? 7.438 2.364 1.965 1.00 86.31 104 TRP A C 1
ATOM 803 O O . TRP A 1 104 ? 7.947 3.429 1.624 1.00 86.31 104 TRP A O 1
ATOM 813 N N . ASN A 1 105 ? 8.111 1.426 2.625 1.00 80.25 105 ASN A N 1
ATOM 814 C CA . ASN A 1 105 ? 9.512 1.562 2.963 1.00 80.25 105 ASN A CA 1
ATOM 815 C C . ASN A 1 105 ? 10.357 1.889 1.712 1.00 80.25 105 ASN A C 1
ATOM 817 O O . ASN A 1 105 ? 10.339 1.169 0.701 1.00 80.25 105 ASN A O 1
ATOM 821 N N . GLY A 1 106 ? 11.093 2.999 1.790 1.00 69.75 106 GLY A N 1
ATOM 822 C CA . GLY A 1 106 ? 11.942 3.508 0.713 1.00 69.75 106 GLY A CA 1
ATOM 823 C C . GLY A 1 106 ? 11.212 4.227 -0.429 1.00 69.75 106 GLY A C 1
ATOM 824 O O . GLY A 1 106 ? 11.804 4.376 -1.495 1.00 69.75 106 GLY A O 1
ATOM 825 N N . ILE A 1 107 ? 9.951 4.647 -0.258 1.00 74.25 107 ILE A N 1
ATOM 826 C CA . ILE A 1 107 ? 9.321 5.613 -1.173 1.00 74.25 107 ILE A CA 1
ATOM 827 C C . ILE A 1 107 ? 9.957 6.992 -0.942 1.00 74.25 107 ILE A C 1
ATOM 829 O O . ILE A 1 107 ? 9.847 7.547 0.145 1.00 74.25 107 ILE A O 1
ATOM 833 N N . SER A 1 108 ? 10.619 7.534 -1.968 1.00 61.97 108 SER A N 1
ATOM 834 C CA . SER A 1 108 ? 11.074 8.930 -2.016 1.00 61.97 108 SER A CA 1
ATOM 835 C C . SER A 1 108 ? 9.988 9.782 -2.667 1.00 61.97 108 SER A C 1
ATOM 837 O O . SER A 1 108 ? 9.540 9.464 -3.768 1.00 61.97 108 SER A O 1
ATOM 839 N N . ALA A 1 109 ? 9.583 10.881 -2.030 1.00 53.56 109 ALA A N 1
ATOM 840 C CA . ALA A 1 109 ? 8.762 11.908 -2.666 1.00 53.56 109 ALA A CA 1
ATOM 841 C C . ALA A 1 109 ? 9.617 12.760 -3.635 1.00 53.56 109 ALA A C 1
ATOM 843 O O . ALA A 1 109 ? 9.903 13.921 -3.364 1.00 53.56 109 ALA A O 1
ATOM 844 N N . SER A 1 110 ? 10.119 12.157 -4.719 1.00 50.75 110 SER A N 1
ATOM 845 C CA . SER A 1 110 ? 10.671 12.778 -5.947 1.00 50.75 110 SER A CA 1
ATOM 846 C C . SER A 1 110 ? 11.409 11.708 -6.762 1.00 50.75 110 SER A C 1
ATOM 848 O O . SER A 1 110 ? 12.042 10.835 -6.167 1.00 50.75 110 SER A O 1
ATOM 850 N N . ASP A 1 111 ? 11.366 11.707 -8.095 1.00 40.38 111 ASP A N 1
ATOM 851 C CA . ASP A 1 111 ? 10.877 12.682 -9.079 1.00 40.38 111 ASP A CA 1
ATOM 852 C C . ASP A 1 111 ? 10.135 11.955 -10.215 1.00 40.38 111 ASP A C 1
ATOM 854 O O . ASP A 1 111 ? 10.718 11.144 -10.923 1.00 40.38 111 ASP A O 1
ATOM 858 N N . GLY A 1 112 ? 8.837 12.226 -10.388 1.00 43.56 112 GLY A N 1
ATOM 859 C CA . GLY A 1 112 ? 7.954 11.551 -11.350 1.00 43.56 112 GLY A CA 1
ATOM 860 C C . GLY A 1 112 ? 8.325 11.730 -12.829 1.00 43.56 112 GLY A C 1
ATOM 861 O O . GLY A 1 112 ? 7.563 12.323 -13.590 1.00 43.56 112 GLY A O 1
ATOM 862 N N . SER A 1 113 ? 9.464 11.200 -13.262 1.00 36.91 113 SER A N 1
ATOM 863 C CA . SER A 1 113 ? 9.883 11.187 -14.655 1.00 36.91 113 SER A CA 1
ATOM 864 C C . SER A 1 113 ? 9.388 9.914 -15.338 1.00 36.91 113 SER A C 1
ATOM 866 O O . SER A 1 113 ? 10.000 8.850 -15.309 1.00 36.91 113 SER A O 1
ATOM 868 N N . TRP A 1 114 ? 8.254 10.050 -16.024 1.00 34.66 114 TRP A N 1
ATOM 869 C CA . TRP A 1 114 ? 8.045 9.282 -17.245 1.00 34.66 114 TRP A CA 1
ATOM 870 C C . TRP A 1 114 ? 9.030 9.830 -18.276 1.00 34.66 114 TRP A C 1
ATOM 872 O O . TRP A 1 114 ? 8.810 10.908 -18.827 1.00 34.66 114 TRP A O 1
ATOM 882 N N . VAL A 1 115 ? 10.140 9.129 -18.506 1.00 30.33 115 VAL A N 1
ATOM 883 C CA . VAL A 1 115 ? 10.951 9.390 -19.697 1.00 30.33 115 VAL A CA 1
ATOM 884 C C . VAL A 1 115 ? 10.200 8.749 -20.861 1.00 30.33 115 VAL A C 1
ATOM 886 O O . VAL A 1 115 ? 10.084 7.524 -20.918 1.00 30.33 115 VAL A O 1
ATOM 889 N N . SER A 1 116 ? 9.594 9.588 -21.705 1.00 34.69 116 SER A N 1
ATOM 890 C CA . SER A 1 116 ? 8.993 9.190 -22.984 1.00 34.69 116 SER A CA 1
ATOM 891 C C . SER A 1 116 ? 10.033 8.614 -23.933 1.00 34.69 116 SER A C 1
ATOM 893 O O . SER A 1 116 ? 11.123 9.232 -23.995 1.00 34.69 116 SER A O 1
#

Secondary structure (DSSP, 8-state):
-PPPHHHHHHHHHHHHHHHHHHHHHHHHHTTS------HHHHHTS----SGGG--SHHHHHHHHHHHHHHHHHHHHHHHHHHHHHHHHHHHHHHHHHHHHHHHHTT--S-------

Foldseek 3Di:
DAQDLVNLLVLLVVLLVLLVVLVVVVVVCVPPDDDDDDPVVVVPDDPDDLVVVCPDDNSVSLVVLLVSLLVNCQVHNPVSSVSSLVSNCVVPNDVSSVSSCVSPPPRDNDDPDPPD

Sequence (116 aa):
MGIEPTQAEVIADRLGKLFHRAMTLRDAKTDTPLRVVHASELLQRPMRSRLERVDDAASGIDYAAWLIGETVAVIGGDPALHGVFAAFERAHGTRASSWLDHRWNGISASDGSWVS

Organism: NCBI:txid862135